Protein AF-A0A6A3Q0P2-F1 (afdb_monomer_lite)

Foldseek 3Di:
DDWDDDPQWTQDPVGTHHDVVVVVVLVPDDDDLALVSLVVNVVVCVVVCVVDPPSVVVVVVSVPDDRVNNVD

Radius of gyration: 15.39 Å; chains: 1; bounding box: 33×21×45 Å

Structure (mmCIF, N/CA/C/O backbone):
data_AF-A0A6A3Q0P2-F1
#
_entry.id   AF-A0A6A3Q0P2-F1
#
loop_
_atom_site.group_PDB
_atom_site.id
_atom_site.type_symbol
_atom_site.label_atom_id
_atom_site.label_alt_id
_atom_site.label_comp_id
_atom_site.label_asym_id
_atom_site.label_entity_id
_atom_site.label_seq_id
_atom_site.pdbx_PDB_ins_code
_atom_site.Cartn_x
_atom_site.Cartn_y
_atom_site.Cartn_z
_atom_site.occupancy
_atom_site.B_iso_or_equiv
_atom_site.auth_seq_id
_atom_site.auth_comp_id
_atom_site.auth_asym_id
_atom_site.auth_atom_id
_atom_site.pdbx_PDB_model_num
ATOM 1 N N . MET A 1 1 ? -22.813 4.906 23.005 1.00 62.09 1 MET A N 1
ATOM 2 C CA . MET A 1 1 ? -21.606 4.067 22.837 1.00 62.09 1 MET A CA 1
ATOM 3 C C . MET A 1 1 ? -20.390 4.935 23.111 1.00 62.09 1 MET A C 1
ATOM 5 O O . MET A 1 1 ? -20.327 6.023 22.554 1.00 62.09 1 MET A O 1
ATOM 9 N N . SER A 1 2 ? -19.484 4.516 23.996 1.00 83.31 2 SER A N 1
ATOM 10 C CA . SER A 1 2 ? -18.219 5.223 24.223 1.00 83.31 2 SER A CA 1
ATOM 11 C C . SER A 1 2 ? -17.256 4.951 23.061 1.00 83.31 2 SER A C 1
ATOM 13 O O . SER A 1 2 ? -17.156 3.821 22.583 1.00 83.31 2 SER A O 1
ATOM 15 N N . LYS A 1 3 ? -16.575 5.998 22.592 1.00 84.19 3 LYS A N 1
ATOM 16 C CA . LYS A 1 3 ? -15.487 5.933 21.609 1.00 84.19 3 LYS A CA 1
ATOM 17 C C . LYS A 1 3 ? -14.216 6.407 22.305 1.00 84.19 3 LYS A C 1
ATOM 19 O O . LYS A 1 3 ? -14.256 7.427 22.990 1.00 84.19 3 LYS A O 1
ATOM 24 N N . VAL A 1 4 ? -13.124 5.663 22.163 1.00 86.19 4 VAL A N 1
ATOM 25 C CA . VAL A 1 4 ? -11.840 5.972 22.808 1.00 86.19 4 VAL A CA 1
ATOM 26 C C . VAL A 1 4 ? -10.753 6.064 21.749 1.00 86.19 4 VAL A C 1
ATOM 28 O O . VAL A 1 4 ? -10.692 5.232 20.847 1.00 86.19 4 VAL A O 1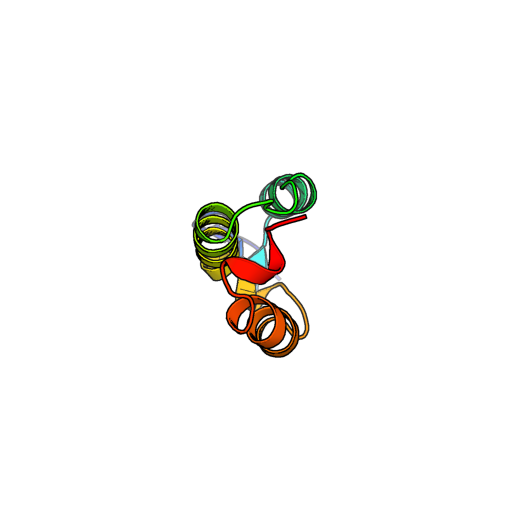
ATOM 31 N N . ASP A 1 5 ? -9.891 7.068 21.866 1.00 85.06 5 ASP A N 1
ATOM 32 C CA . ASP A 1 5 ? -8.700 7.181 21.032 1.00 85.06 5 ASP A CA 1
ATOM 33 C C . ASP A 1 5 ? -7.589 6.276 21.577 1.00 85.06 5 ASP A C 1
ATOM 35 O O . ASP A 1 5 ? -7.153 6.427 22.719 1.00 85.06 5 ASP A O 1
ATOM 39 N N . TYR A 1 6 ? -7.098 5.356 20.750 1.00 80.38 6 TYR A N 1
ATOM 40 C CA . TYR A 1 6 ? -6.006 4.453 21.098 1.00 80.38 6 TYR A CA 1
ATOM 41 C C . TYR A 1 6 ? -5.087 4.233 19.894 1.00 80.38 6 TYR A C 1
ATOM 43 O O . TYR A 1 6 ? -5.552 3.894 18.809 1.00 80.38 6 TYR A O 1
ATOM 51 N N . LEU A 1 7 ? -3.778 4.456 20.073 1.00 77.31 7 LEU A N 1
ATOM 52 C CA . LEU A 1 7 ? -2.742 4.270 19.039 1.00 77.31 7 LEU A CA 1
ATOM 53 C C . LEU A 1 7 ? -3.060 4.929 17.679 1.00 77.31 7 LEU A C 1
ATOM 55 O O . LEU A 1 7 ? -2.732 4.394 16.627 1.00 77.31 7 LEU A O 1
ATOM 59 N N . GLY A 1 8 ? -3.712 6.096 17.690 1.00 74.19 8 GLY A N 1
ATOM 60 C CA . GLY A 1 8 ? -4.066 6.816 16.460 1.00 74.19 8 GLY A CA 1
ATOM 61 C C . GLY A 1 8 ? -5.356 6.346 15.779 1.00 74.19 8 GLY A C 1
ATOM 62 O O . GLY A 1 8 ? -5.699 6.873 14.721 1.00 74.19 8 GLY A O 1
ATOM 63 N N . HIS A 1 9 ? -6.104 5.432 16.400 1.00 76.44 9 HIS A N 1
ATOM 64 C CA . HIS A 1 9 ? -7.412 4.970 15.940 1.00 76.44 9 HIS A CA 1
ATOM 65 C C . HIS A 1 9 ? -8.520 5.342 16.924 1.00 76.44 9 HIS A C 1
ATOM 67 O O . HIS A 1 9 ? -8.301 5.392 18.134 1.00 76.44 9 HIS A O 1
ATOM 73 N N . GLY A 1 10 ? -9.722 5.564 16.396 1.00 85.25 10 GLY A N 1
ATOM 74 C CA . GLY A 1 10 ? -10.936 5.606 17.199 1.00 85.25 10 GLY A CA 1
ATOM 75 C C . GLY A 1 10 ? -11.458 4.188 17.391 1.00 85.25 10 GLY A C 1
ATOM 76 O O . GLY A 1 10 ? -11.826 3.535 16.420 1.00 85.25 10 GLY A O 1
ATOM 77 N N . VAL A 1 11 ? -11.491 3.700 18.626 1.00 84.25 11 VAL A N 1
ATOM 78 C CA . VAL A 1 11 ? -12.019 2.375 18.966 1.00 84.25 11 VAL A CA 1
ATOM 79 C C . VAL A 1 11 ? -13.431 2.536 19.518 1.00 84.25 11 VAL A C 1
ATOM 81 O O . VAL A 1 11 ? -13.654 3.311 20.451 1.00 84.25 11 VAL A O 1
ATOM 84 N N . SER A 1 12 ? -14.392 1.811 18.950 1.00 87.75 12 SER A N 1
ATOM 85 C CA . SER A 1 12 ? -15.775 1.763 19.427 1.00 87.75 12 SER A CA 1
ATOM 86 C C . SER A 1 12 ? -16.339 0.340 19.359 1.00 87.75 12 SER A C 1
ATOM 88 O O . SER A 1 12 ? -15.726 -0.559 18.787 1.00 87.75 12 SER A O 1
ATOM 90 N N . GLY A 1 13 ? -17.542 0.131 19.905 1.00 82.81 13 GLY A N 1
ATOM 91 C CA . GLY A 1 13 ? -18.256 -1.147 19.776 1.00 82.81 13 GLY A CA 1
ATOM 92 C C . GLY A 1 13 ? -18.642 -1.519 18.335 1.00 82.81 13 GLY A C 1
ATOM 93 O O . GLY A 1 13 ? -19.024 -2.658 18.098 1.00 82.81 13 GLY A O 1
ATOM 94 N N . LEU A 1 14 ? -18.533 -0.583 17.384 1.00 82.19 14 LEU A N 1
ATOM 95 C CA . LEU A 1 14 ? -18.740 -0.816 15.950 1.00 82.19 14 LEU A CA 1
ATOM 96 C C . LEU A 1 14 ? -17.442 -1.195 15.218 1.00 82.19 14 LEU A C 1
ATOM 98 O O . LEU A 1 14 ? -17.495 -1.610 14.064 1.00 82.19 14 LEU A O 1
ATOM 102 N N . GLY A 1 15 ? -16.285 -1.072 15.879 1.00 81.00 15 GLY A N 1
ATOM 103 C CA . GLY A 1 15 ? -14.984 -1.433 15.326 1.00 81.00 15 GLY A CA 1
ATOM 104 C C . GLY A 1 15 ? -13.924 -0.340 15.456 1.00 81.00 15 GLY A C 1
ATOM 105 O O . GLY A 1 15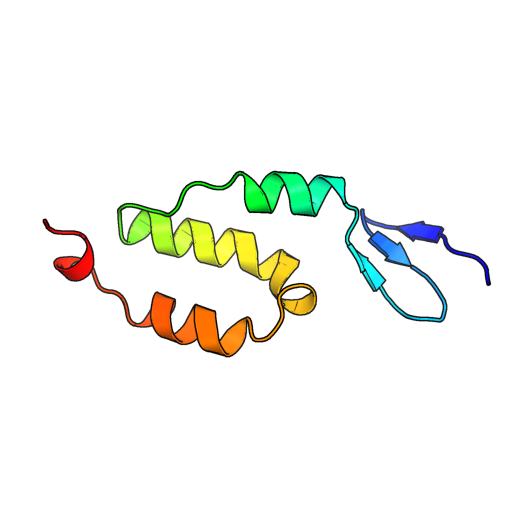 ? -13.999 0.551 16.307 1.00 81.00 15 GLY A O 1
ATOM 106 N N . LEU A 1 16 ? -12.901 -0.463 14.609 1.00 82.88 16 LEU A N 1
ATOM 107 C CA . LEU A 1 16 ? -11.774 0.459 14.495 1.00 82.88 16 LEU A CA 1
ATOM 108 C C . LEU A 1 16 ? -12.045 1.480 13.393 1.00 82.88 16 LEU A C 1
ATOM 110 O O . LEU A 1 16 ? -12.314 1.112 12.254 1.00 82.88 16 LEU A O 1
ATOM 114 N N . GLU A 1 17 ? -11.881 2.753 13.715 1.00 80.25 17 GLU A N 1
ATOM 115 C CA . GLU A 1 17 ? -11.926 3.856 12.763 1.00 80.25 17 GLU A CA 1
ATOM 116 C C . GLU A 1 17 ? -10.525 4.457 12.611 1.00 80.25 17 GLU A C 1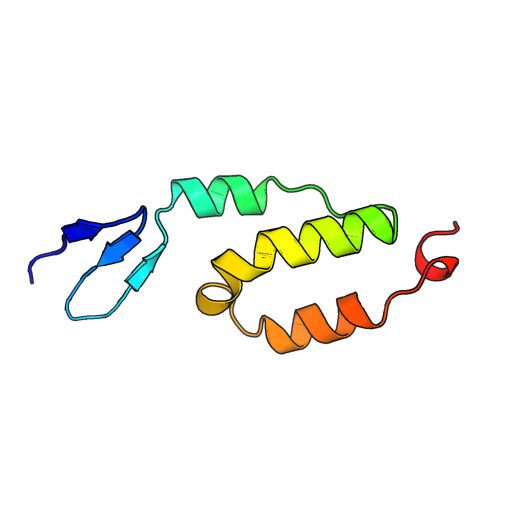
ATOM 118 O O . GLU A 1 17 ? -9.863 4.807 13.596 1.00 80.25 17 GLU A O 1
ATOM 123 N N . ALA A 1 18 ? -10.054 4.595 11.371 1.00 72.06 18 ALA A N 1
ATOM 124 C CA . ALA A 1 18 ? -8.855 5.374 11.084 1.00 72.06 18 ALA A CA 1
ATOM 125 C C . ALA A 1 18 ? -9.125 6.865 11.340 1.00 72.06 18 ALA A C 1
ATOM 127 O O . ALA A 1 18 ? -10.172 7.390 10.963 1.00 72.06 18 ALA A O 1
ATOM 128 N N . LYS A 1 19 ? -8.176 7.569 11.970 1.00 70.06 19 LYS A N 1
ATOM 129 C CA . LYS A 1 19 ? -8.267 9.029 12.107 1.00 70.06 19 LYS A CA 1
ATOM 130 C C . LYS A 1 19 ? -8.165 9.704 10.736 1.00 70.06 19 LYS A C 1
ATOM 132 O O . LYS A 1 19 ? -7.267 9.383 9.958 1.00 70.06 19 LYS A O 1
ATOM 137 N N . SER A 1 20 ? -9.025 10.696 10.490 1.00 63.41 20 SER A N 1
ATOM 138 C CA . SER A 1 20 ? -9.087 11.455 9.227 1.00 63.41 20 SER A CA 1
ATOM 139 C C . SER A 1 20 ? -7.735 12.034 8.799 1.00 63.41 20 SER A C 1
ATOM 141 O O . SER A 1 20 ? -7.371 11.942 7.634 1.00 63.41 20 SER A O 1
ATOM 143 N N . LYS A 1 21 ? -6.932 12.526 9.751 1.00 66.50 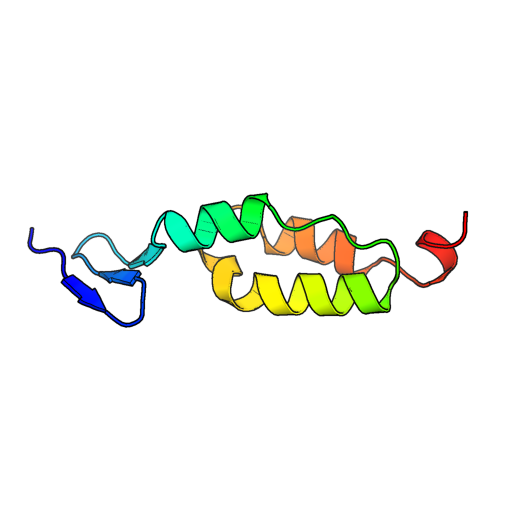21 LYS A N 1
ATOM 144 C CA . LYS A 1 21 ? -5.605 13.113 9.494 1.00 66.50 21 LYS A CA 1
ATOM 145 C C . LYS A 1 21 ? -4.618 12.146 8.818 1.00 66.50 21 LYS A C 1
ATOM 147 O O . LYS A 1 21 ? -3.782 12.559 8.014 1.00 66.50 21 LYS A O 1
ATOM 152 N N . ASN A 1 22 ? -4.718 10.854 9.131 1.00 70.50 22 ASN A N 1
ATOM 153 C CA . ASN A 1 22 ? -3.876 9.832 8.513 1.00 70.50 22 ASN A CA 1
ATOM 154 C C . ASN A 1 22 ? -4.339 9.517 7.081 1.00 70.50 22 ASN A C 1
ATOM 156 O O . ASN A 1 22 ? -3.510 9.224 6.226 1.00 70.50 22 ASN A O 1
ATOM 160 N N . LEU A 1 23 ? -5.644 9.630 6.813 1.00 72.94 23 LEU A N 1
ATOM 161 C CA . LEU A 1 23 ? -6.215 9.458 5.475 1.00 72.94 23 LEU A CA 1
ATOM 162 C C . LEU A 1 23 ? -5.887 10.643 4.558 1.00 72.94 23 LEU A C 1
ATOM 164 O O . LEU A 1 23 ? -5.530 10.424 3.409 1.00 72.94 23 LEU A O 1
ATOM 168 N N . GLU A 1 24 ? -5.917 11.877 5.070 1.00 77.81 24 GLU A N 1
ATOM 169 C CA . GLU A 1 24 ? -5.513 13.075 4.311 1.00 77.81 24 GLU A CA 1
ATOM 170 C C . GLU A 1 24 ? -4.061 12.975 3.823 1.00 77.81 24 GLU A C 1
ATOM 172 O O . GLU A 1 24 ? -3.753 13.247 2.662 1.00 77.81 24 GLU A O 1
ATOM 177 N N . SER A 1 25 ? -3.171 12.502 4.699 1.00 76.69 25 SER A N 1
ATOM 178 C CA . SER A 1 25 ? -1.764 12.265 4.358 1.00 76.69 25 SER A CA 1
ATOM 179 C C . SER A 1 25 ? -1.612 11.198 3.268 1.00 76.69 25 SER A C 1
ATOM 181 O O . SER A 1 25 ? -0.722 11.292 2.429 1.00 76.69 25 SER A O 1
ATOM 183 N N . LEU A 1 26 ? -2.499 10.198 3.259 1.00 77.69 26 LEU A N 1
ATOM 184 C CA . LEU A 1 26 ? -2.509 9.112 2.282 1.00 77.69 26 LEU A CA 1
ATOM 185 C C . LEU A 1 26 ? -3.010 9.585 0.912 1.00 77.69 26 LEU A C 1
ATOM 187 O O . LEU A 1 26 ? -2.444 9.206 -0.107 1.00 77.69 26 LEU A O 1
ATOM 191 N N . THR A 1 27 ? -4.013 10.468 0.885 1.00 79.69 27 THR A N 1
ATOM 192 C CA . THR A 1 27 ? -4.497 11.103 -0.353 1.00 79.69 27 THR A CA 1
ATOM 193 C C . THR A 1 27 ? -3.499 12.083 -0.970 1.00 79.69 27 THR A C 1
ATOM 195 O O . THR A 1 27 ? -3.603 12.381 -2.154 1.00 79.69 27 THR A O 1
ATOM 198 N N . ALA A 1 28 ? -2.535 12.574 -0.187 1.00 84.56 28 ALA A N 1
ATOM 199 C CA . ALA A 1 28 ? -1.483 13.475 -0.654 1.00 84.56 28 ALA A CA 1
ATOM 200 C C . ALA A 1 28 ? -0.228 12.745 -1.172 1.00 84.56 28 ALA A C 1
ATOM 202 O O . ALA A 1 28 ? 0.698 13.403 -1.645 1.00 84.56 28 ALA A O 1
ATOM 203 N N . LEU A 1 29 ? -0.161 11.412 -1.064 1.00 82.25 29 LEU A N 1
ATOM 204 C CA . LEU A 1 29 ? 0.969 10.644 -1.585 1.00 82.25 29 LEU A CA 1
ATOM 205 C C . LEU A 1 29 ? 0.989 10.710 -3.113 1.00 82.25 29 LEU A C 1
ATOM 207 O O . LEU A 1 29 ? 0.020 10.345 -3.777 1.00 82.25 29 LEU A O 1
ATOM 211 N N . GLU A 1 30 ? 2.121 11.130 -3.670 1.00 85.62 30 GLU A N 1
ATOM 212 C CA . GLU A 1 30 ? 2.334 11.062 -5.111 1.00 85.62 30 GLU A CA 1
ATOM 213 C C . GLU A 1 30 ? 2.450 9.611 -5.579 1.00 85.62 30 GLU A C 1
ATOM 215 O O . GLU A 1 30 ? 3.028 8.757 -4.896 1.00 85.62 30 GLU A O 1
ATOM 220 N N . PHE A 1 31 ? 1.927 9.339 -6.777 1.00 84.81 31 PHE A N 1
ATOM 221 C CA . PHE A 1 31 ? 2.095 8.030 -7.385 1.00 84.81 31 PHE A CA 1
ATOM 222 C C . PHE A 1 31 ? 3.574 7.817 -7.761 1.00 84.81 31 PHE A C 1
ATOM 224 O O . PHE A 1 31 ? 4.202 8.702 -8.355 1.00 84.81 31 PHE A O 1
ATOM 231 N N . PRO A 1 32 ? 4.155 6.662 -7.411 1.00 91.12 32 PRO A N 1
ATOM 232 C CA . PRO A 1 32 ? 5.565 6.383 -7.630 1.00 91.12 32 PRO A CA 1
ATOM 233 C C . PRO A 1 32 ? 5.908 6.309 -9.122 1.00 91.12 32 PRO A C 1
ATOM 235 O O . PRO A 1 32 ? 5.165 5.740 -9.912 1.00 91.12 32 PRO A O 1
ATOM 238 N N . ARG A 1 33 ? 7.081 6.840 -9.489 1.00 91.31 33 ARG A N 1
ATOM 239 C CA . ARG A 1 33 ? 7.616 6.827 -10.868 1.00 91.31 33 ARG A CA 1
ATOM 240 C C . ARG A 1 33 ? 8.763 5.838 -11.083 1.00 91.31 33 ARG A C 1
ATOM 242 O O . ARG A 1 33 ? 9.427 5.873 -12.104 1.00 91.31 33 ARG A O 1
ATOM 249 N N . THR A 1 34 ? 9.057 5.017 -10.081 1.00 93.56 34 THR A N 1
ATOM 250 C CA . THR A 1 34 ? 10.115 4.001 -10.142 1.00 93.56 34 THR A CA 1
ATOM 251 C C . THR A 1 34 ? 9.650 2.752 -9.412 1.00 93.56 34 THR A C 1
ATOM 253 O O . THR A 1 34 ? 8.883 2.860 -8.449 1.00 93.56 34 THR A O 1
ATOM 256 N N . LEU A 1 35 ? 10.182 1.583 -9.778 1.00 93.50 35 LEU A N 1
ATOM 257 C CA . LEU A 1 35 ? 9.857 0.325 -9.098 1.00 93.50 35 LEU A CA 1
ATOM 258 C C . LEU A 1 35 ? 10.174 0.379 -7.593 1.00 93.50 35 LEU A C 1
ATOM 260 O O . LEU A 1 35 ? 9.366 -0.028 -6.759 1.00 93.50 35 LEU A O 1
ATOM 264 N N . LYS A 1 36 ? 11.322 0.956 -7.218 1.00 93.25 36 LYS A N 1
ATOM 265 C CA . LYS A 1 36 ? 11.693 1.152 -5.807 1.00 93.25 36 LYS A CA 1
ATOM 266 C C . LYS A 1 36 ? 10.716 2.083 -5.082 1.00 93.25 36 LYS A C 1
ATOM 268 O O . LYS A 1 36 ? 10.349 1.828 -3.934 1.00 93.25 36 LYS A O 1
ATOM 273 N N . GLY A 1 37 ? 10.287 3.157 -5.747 1.00 93.44 37 GLY A N 1
ATOM 274 C CA . GLY A 1 37 ? 9.247 4.047 -5.239 1.00 93.44 37 GLY A CA 1
ATOM 275 C C . GLY A 1 37 ? 7.932 3.304 -5.018 1.00 93.44 37 GLY A C 1
ATOM 276 O O . GLY A 1 37 ? 7.309 3.478 -3.973 1.00 93.44 37 GLY A O 1
ATOM 277 N N . LEU A 1 38 ? 7.554 2.423 -5.948 1.00 94.06 38 LEU A N 1
ATOM 278 C CA . LEU A 1 38 ? 6.342 1.616 -5.853 1.00 94.06 38 LEU A CA 1
ATOM 279 C C . LEU A 1 38 ? 6.378 0.649 -4.677 1.00 94.06 38 LEU A C 1
ATOM 281 O O . LEU A 1 38 ? 5.414 0.569 -3.921 1.00 94.06 38 LEU A O 1
ATOM 285 N N . GLN A 1 39 ? 7.500 -0.029 -4.466 1.00 92.50 39 GLN A N 1
ATOM 286 C CA . GLN A 1 39 ? 7.679 -0.910 -3.314 1.00 92.50 39 GLN A CA 1
ATOM 287 C C . GLN A 1 39 ? 7.570 -0.141 -1.988 1.00 92.50 39 GLN A C 1
ATOM 289 O O . GLN A 1 39 ? 6.890 -0.591 -1.065 1.00 92.50 39 GLN A O 1
ATOM 294 N N . SER A 1 40 ? 8.184 1.045 -1.905 1.00 91.31 40 SER A N 1
ATOM 295 C CA . SER A 1 40 ? 8.078 1.927 -0.734 1.00 91.31 40 SER A CA 1
ATOM 296 C C . SER A 1 40 ? 6.635 2.393 -0.495 1.00 91.31 40 SER A C 1
ATOM 298 O O . SER A 1 40 ? 6.136 2.342 0.630 1.00 91.31 40 SER A O 1
ATOM 300 N N . PHE A 1 41 ? 5.934 2.778 -1.565 1.00 89.88 41 PHE A N 1
ATOM 301 C CA . PHE A 1 41 ? 4.528 3.176 -1.533 1.00 89.88 41 PHE A CA 1
AT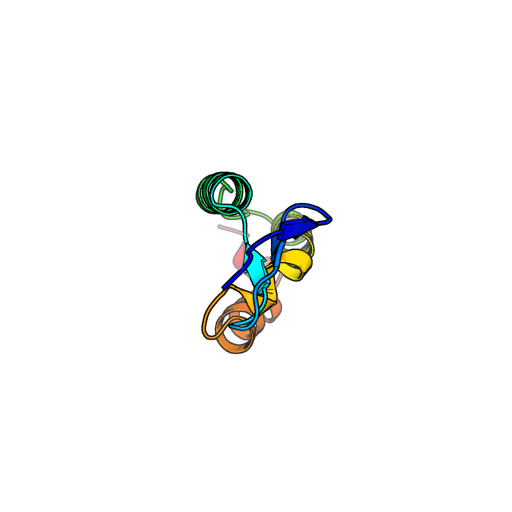OM 302 C C . PHE A 1 41 ? 3.617 2.031 -1.063 1.00 89.88 41 PHE A C 1
ATOM 304 O O . PHE A 1 41 ? 2.829 2.202 -0.139 1.00 89.88 41 PHE A O 1
ATOM 311 N N . LEU A 1 42 ? 3.768 0.824 -1.611 1.00 90.88 42 LEU A N 1
ATOM 312 C CA . LEU A 1 42 ? 3.006 -0.349 -1.170 1.00 90.88 42 LEU A CA 1
ATOM 313 C C . LEU A 1 42 ? 3.285 -0.693 0.302 1.00 90.88 42 LEU A C 1
ATOM 315 O O . LEU A 1 42 ? 2.364 -1.030 1.049 1.00 90.88 42 LEU A O 1
ATOM 319 N N . SER A 1 43 ? 4.535 -0.548 0.752 1.00 88.50 43 SER A N 1
ATOM 320 C CA . SER A 1 43 ? 4.896 -0.763 2.155 1.00 88.50 43 SER A CA 1
ATOM 321 C C . SER A 1 43 ? 4.239 0.250 3.097 1.00 88.50 43 SER A C 1
ATOM 323 O O . SER A 1 43 ? 3.867 -0.124 4.210 1.00 88.50 43 SER A O 1
ATOM 325 N N . SER A 1 44 ? 4.086 1.514 2.687 1.00 84.81 44 SER A N 1
ATOM 326 C CA . SER A 1 44 ? 3.426 2.536 3.511 1.00 84.81 44 SER A CA 1
ATOM 327 C C . SER A 1 44 ? 1.913 2.308 3.599 1.00 84.81 44 SER A C 1
ATOM 329 O O . SER A 1 44 ? 1.315 2.499 4.661 1.00 84.81 44 SER A O 1
ATOM 331 N N . LEU A 1 45 ? 1.301 1.805 2.522 1.00 86.12 45 LEU A N 1
ATOM 332 C CA . LEU A 1 45 ? -0.116 1.449 2.483 1.00 86.12 45 LEU A CA 1
ATOM 333 C C . LEU A 1 45 ? -0.460 0.203 3.303 1.00 86.12 45 LEU A C 1
ATOM 335 O O . LEU A 1 45 ? -1.605 0.066 3.734 1.00 86.12 45 LEU A O 1
ATOM 339 N N . ASN A 1 46 ? 0.502 -0.682 3.578 1.00 84.38 46 ASN A N 1
ATOM 340 C CA . ASN A 1 46 ? 0.245 -1.912 4.330 1.00 84.38 46 ASN A CA 1
ATOM 341 C C . ASN A 1 46 ? -0.342 -1.646 5.731 1.00 84.38 46 ASN A C 1
ATOM 343 O O . ASN A 1 46 ? -1.143 -2.434 6.224 1.00 84.38 46 ASN A O 1
ATOM 347 N N . TYR A 1 47 ? -0.027 -0.514 6.364 1.00 80.94 47 TYR A N 1
ATOM 348 C CA . TYR A 1 47 ? -0.651 -0.132 7.639 1.00 80.94 47 TYR A CA 1
ATOM 349 C C . TYR A 1 47 ? -2.148 0.213 7.495 1.00 80.94 47 TYR A C 1
ATOM 351 O O . TYR A 1 47 ? -2.935 0.007 8.419 1.00 80.94 47 TYR A O 1
ATOM 359 N N . TYR A 1 48 ? -2.561 0.687 6.318 1.00 81.25 48 TYR A N 1
ATOM 360 C CA . TYR A 1 48 ? -3.910 1.175 6.035 1.00 81.25 48 TYR A CA 1
ATOM 361 C C . TYR A 1 48 ? -4.769 0.211 5.213 1.00 81.25 48 TYR A C 1
ATOM 363 O O . TYR A 1 48 ? -5.929 0.524 4.957 1.00 81.25 48 TYR A O 1
ATOM 371 N N . HIS A 1 49 ? -4.258 -0.968 4.838 1.00 85.19 49 HIS A N 1
ATOM 372 C CA . HIS A 1 49 ? -4.963 -1.893 3.941 1.00 85.19 49 HIS A CA 1
ATOM 373 C C . HIS A 1 49 ? -6.382 -2.256 4.415 1.00 85.19 49 HIS A C 1
ATOM 375 O O . HIS A 1 49 ? -7.271 -2.445 3.595 1.00 85.19 49 HIS A O 1
ATOM 381 N N . ARG A 1 50 ? -6.627 -2.309 5.736 1.00 83.38 50 ARG A N 1
ATOM 382 C CA . ARG A 1 50 ? -7.953 -2.615 6.319 1.00 83.38 50 ARG A CA 1
ATOM 383 C C . ARG A 1 50 ? -8.992 -1.512 6.094 1.00 83.38 50 ARG A C 1
ATOM 385 O O . ARG A 1 50 ? -10.177 -1.764 6.281 1.00 83.38 50 ARG A O 1
ATOM 392 N N . PHE A 1 51 ? -8.552 -0.309 5.735 1.00 80.12 51 PHE A N 1
ATOM 393 C CA . PHE A 1 51 ? -9.398 0.862 5.494 1.00 80.12 51 PHE A CA 1
ATOM 394 C C . PHE A 1 51 ? -9.555 1.184 4.002 1.00 80.12 51 PHE A C 1
ATOM 396 O O . PHE A 1 51 ? -10.292 2.103 3.657 1.00 80.12 51 PHE A O 1
ATOM 403 N N . ILE A 1 52 ? -8.875 0.443 3.122 1.00 82.56 52 ILE A N 1
ATOM 404 C CA . ILE A 1 52 ? -8.951 0.604 1.671 1.00 82.56 52 ILE A CA 1
ATOM 405 C C . ILE A 1 52 ? -9.816 -0.535 1.130 1.00 82.56 52 ILE A C 1
ATOM 407 O O . ILE A 1 52 ? -9.441 -1.706 1.215 1.00 82.56 52 ILE A O 1
ATOM 411 N N . ALA A 1 53 ? -10.988 -0.196 0.593 1.00 87.19 53 ALA A N 1
ATOM 412 C CA . ALA A 1 53 ? -11.854 -1.177 -0.051 1.00 87.19 53 ALA A CA 1
ATOM 413 C C . ALA A 1 53 ? -11.110 -1.852 -1.212 1.00 87.19 53 ALA A C 1
ATOM 415 O O . ALA A 1 53 ? -10.392 -1.189 -1.959 1.00 87.19 53 ALA A O 1
ATOM 416 N N . ASP A 1 54 ? -11.253 -3.174 -1.322 1.00 91.06 54 ASP A N 1
ATOM 417 C CA . ASP A 1 54 ? -10.639 -3.991 -2.374 1.00 91.06 54 ASP A CA 1
ATOM 418 C C . ASP A 1 54 ? -9.111 -3.839 -2.497 1.00 91.06 54 ASP A C 1
ATOM 420 O O . ASP A 1 54 ? -8.541 -4.091 -3.559 1.00 91.06 54 ASP A O 1
ATOM 424 N N . PHE A 1 55 ? -8.420 -3.479 -1.403 1.00 90.00 55 PHE A N 1
ATOM 425 C CA . PHE A 1 55 ? -6.970 -3.249 -1.401 1.00 90.00 55 PHE A CA 1
ATOM 426 C C . PHE A 1 55 ? -6.185 -4.370 -2.080 1.00 90.00 55 PHE A C 1
ATOM 428 O O . PHE A 1 55 ? -5.295 -4.093 -2.874 1.00 90.00 55 PHE A O 1
ATOM 435 N N . ALA A 1 56 ? -6.524 -5.630 -1.790 1.00 90.81 56 ALA A N 1
ATOM 436 C CA . ALA A 1 56 ? -5.839 -6.777 -2.371 1.00 90.81 56 ALA A CA 1
ATOM 437 C C . ALA A 1 56 ? -5.912 -6.777 -3.907 1.00 90.81 56 ALA A C 1
ATOM 439 O O . ALA A 1 56 ? -4.899 -7.024 -4.549 1.00 90.81 56 ALA A O 1
ATOM 440 N N . VAL A 1 57 ? -7.067 -6.435 -4.489 1.00 92.75 57 VAL A N 1
ATOM 441 C CA . VAL A 1 57 ? -7.271 -6.394 -5.946 1.00 92.75 57 VAL A CA 1
ATOM 442 C C . VAL A 1 57 ? -6.375 -5.332 -6.578 1.00 92.75 57 VAL A C 1
ATOM 444 O O . VAL A 1 57 ? -5.646 -5.622 -7.524 1.00 92.75 57 VAL A O 1
ATOM 447 N N . TYR A 1 58 ? -6.370 -4.118 -6.022 1.00 90.50 58 TYR A N 1
ATOM 448 C CA . TYR A 1 58 ? -5.522 -3.033 -6.519 1.00 90.50 58 TYR A CA 1
ATOM 449 C C . TYR A 1 58 ? -4.033 -3.324 -6.314 1.00 90.50 58 TYR A C 1
ATOM 451 O O . TYR A 1 58 ? -3.225 -3.122 -7.221 1.00 90.50 58 TYR A O 1
ATOM 459 N N . ALA A 1 59 ? -3.664 -3.831 -5.136 1.00 91.69 59 ALA A N 1
ATOM 460 C CA . ALA A 1 59 ? -2.288 -4.160 -4.802 1.00 91.69 59 ALA A CA 1
ATOM 461 C C . ALA A 1 59 ? -1.737 -5.259 -5.716 1.00 91.69 59 ALA A C 1
ATOM 463 O O . ALA A 1 59 ? -0.586 -5.160 -6.119 1.00 91.69 59 ALA A O 1
ATOM 464 N N . THR A 1 60 ? -2.534 -6.264 -6.099 1.00 93.81 60 THR A N 1
ATOM 465 C CA . THR A 1 60 ? -2.103 -7.304 -7.048 1.00 93.81 60 THR A CA 1
ATOM 466 C C . THR A 1 60 ? -1.653 -6.709 -8.379 1.00 93.81 60 THR A C 1
ATOM 468 O O . THR A 1 60 ? -0.577 -7.062 -8.857 1.00 93.81 60 THR A O 1
ATOM 471 N N . THR A 1 61 ? -2.419 -5.774 -8.946 1.00 92.81 61 THR A N 1
ATOM 472 C CA . THR A 1 61 ? -2.036 -5.086 -10.189 1.00 92.81 61 THR A CA 1
ATOM 473 C C . THR A 1 61 ? -0.724 -4.324 -10.017 1.00 92.81 61 THR A C 1
ATOM 475 O O . THR A 1 61 ? 0.156 -4.395 -10.870 1.00 92.81 61 THR A O 1
ATOM 478 N N . LEU A 1 62 ? -0.541 -3.650 -8.881 1.00 92.75 62 LEU A N 1
ATOM 479 C CA . LEU A 1 62 ? 0.693 -2.921 -8.590 1.00 92.75 62 LEU A CA 1
ATOM 480 C C . LEU A 1 62 ? 1.889 -3.862 -8.374 1.00 92.75 62 LEU A C 1
ATOM 482 O O . LEU A 1 62 ? 2.975 -3.588 -8.867 1.00 92.75 62 LEU A O 1
ATOM 486 N N . TYR A 1 63 ? 1.704 -5.001 -7.706 1.00 92.81 63 TYR A N 1
ATOM 487 C CA . TYR A 1 63 ? 2.761 -6.000 -7.523 1.00 92.81 63 TYR A CA 1
ATOM 488 C C . TYR A 1 63 ? 3.203 -6.670 -8.827 1.00 92.81 63 TYR A C 1
ATOM 490 O O . TYR A 1 63 ? 4.304 -7.213 -8.865 1.00 92.81 63 TYR A O 1
ATOM 498 N N . SER A 1 64 ? 2.375 -6.647 -9.876 1.00 93.81 64 SER A N 1
ATOM 499 C CA . SER A 1 64 ? 2.762 -7.169 -11.192 1.00 93.81 64 SER A CA 1
ATOM 500 C C . SER A 1 64 ? 3.648 -6.228 -12.011 1.00 93.81 64 SER A C 1
ATOM 502 O O . SER A 1 64 ? 4.200 -6.673 -13.013 1.00 93.81 64 SER A O 1
ATOM 504 N N . LEU A 1 65 ? 3.807 -4.967 -11.589 1.00 93.38 65 LEU A N 1
ATOM 505 C CA . LEU A 1 65 ? 4.659 -4.002 -12.282 1.00 93.38 65 LEU A CA 1
ATOM 506 C C . LEU A 1 65 ? 6.145 -4.329 -12.087 1.00 93.38 65 LEU A C 1
ATOM 508 O O . LEU A 1 65 ? 6.598 -4.705 -11.002 1.00 93.38 65 LEU A O 1
ATOM 512 N N . THR A 1 66 ? 6.907 -4.135 -13.152 1.00 93.19 66 THR A N 1
ATOM 513 C CA . THR A 1 66 ? 8.341 -4.400 -13.279 1.00 93.19 66 THR A CA 1
ATOM 514 C C . THR A 1 66 ? 9.089 -3.125 -13.670 1.00 93.19 66 THR A C 1
ATOM 516 O O . THR A 1 66 ? 8.471 -2.092 -13.904 1.00 93.19 66 THR A O 1
ATOM 519 N N . GLU A 1 67 ? 10.427 -3.152 -13.710 1.00 89.69 67 GLU A N 1
ATOM 520 C CA . GLU A 1 67 ? 11.220 -1.956 -14.056 1.00 89.69 67 GLU A CA 1
ATOM 521 C C . GLU A 1 67 ? 10.867 -1.400 -15.441 1.00 89.69 67 GLU A C 1
ATOM 523 O O . GLU A 1 67 ? 10.724 -0.189 -15.577 1.00 89.69 67 GLU A O 1
ATOM 528 N N . THR A 1 68 ? 10.595 -2.274 -16.416 1.00 91.25 68 THR A N 1
ATOM 529 C CA . THR A 1 68 ? 10.247 -1.879 -17.790 1.00 91.25 68 THR A CA 1
ATOM 530 C C . THR A 1 68 ? 8.925 -1.129 -17.899 1.00 91.25 68 THR A C 1
ATOM 532 O O . THR A 1 68 ? 8.695 -0.454 -18.891 1.00 91.25 68 THR A O 1
ATOM 535 N N . ASP A 1 69 ? 8.045 -1.237 -16.900 1.00 89.56 69 ASP A N 1
ATOM 536 C CA . ASP A 1 69 ? 6.782 -0.490 -16.867 1.00 89.56 69 ASP A CA 1
ATOM 537 C C . ASP A 1 69 ? 6.978 0.980 -16.446 1.00 89.56 69 ASP A C 1
ATOM 539 O O . ASP A 1 69 ? 6.048 1.781 -16.534 1.00 89.56 69 ASP A O 1
ATOM 543 N N . PHE A 1 70 ? 8.174 1.332 -15.964 1.00 85.94 70 PHE A N 1
ATOM 544 C CA . PHE A 1 70 ? 8.558 2.691 -15.570 1.00 85.94 70 PHE A CA 1
ATOM 545 C C . PHE A 1 70 ? 9.534 3.352 -16.547 1.00 85.94 70 PHE A C 1
ATOM 547 O O . PHE A 1 70 ? 9.825 4.540 -16.393 1.00 85.94 70 PHE A O 1
ATOM 554 N N . ASP A 1 71 ? 10.036 2.597 -17.521 1.00 79.69 71 ASP A N 1
ATOM 555 C CA . ASP A 1 71 ? 10.882 3.108 -18.589 1.00 79.69 71 ASP A CA 1
ATOM 556 C C . ASP A 1 71 ? 9.969 3.695 -19.687 1.00 79.69 71 ASP A C 1
ATOM 558 O O . ASP A 1 71 ? 9.303 2.952 -20.408 1.00 79.69 71 ASP A O 1
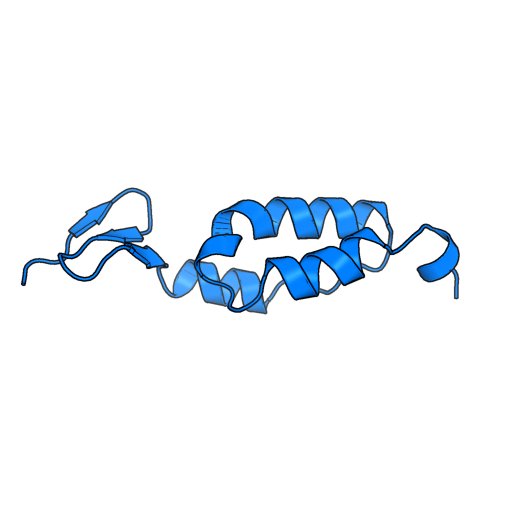ATOM 562 N N . GLU A 1 72 ? 9.882 5.030 -19.759 1.00 63.31 72 GLU A N 1
ATOM 563 C CA . GLU A 1 72 ? 9.185 5.772 -20.836 1.00 63.31 72 GLU A CA 1
ATOM 564 C C . GLU A 1 72 ? 9.876 5.639 -22.203 1.00 63.31 72 GLU A C 1
ATOM 566 O O . GLU A 1 72 ? 11.124 5.768 -22.269 1.00 63.31 72 GLU A O 1
#

Secondary structure (DSSP, 8-state):
---EEETTEEEETTEEEE-HHHHHHHHTPPPPSSHHHHHHHHHHHTTTGGGSTTHHHHHHHHHT--GGGS--

InterPro domains:
  IPR043128 Reverse transcriptase/Diguanylate cyclase domain [G3DSA:3.30.70.270] (21-72)
  IPR043502 DNA/RNA polymerase superfamily [SSF56672] (2-69)
  IPR051320 Viral Replication and Maturation Polyprotein [PTHR33064] (2-67)

Sequence (72 aa):
MSKVDYLGHGVSGLGLEAKSKNLESLTALEFPRTLKGLQSFLSSLNYYHRFIADFAVYATTLYSLTETDFDE

Organism: NCBI:txid53985

pLDDT: mean 84.42, std 7.97, range [62.09, 94.06]